Protein AF-A0A2D7ARH8-F1 (afdb_monomer)

Solvent-accessible surface area (backbone atoms only — not comparable to full-atom values): 3394 Å² total; per-residue (Å²): 131,86,50,69,67,61,54,53,41,50,50,56,26,50,53,33,49,53,50,41,50,50,27,60,77,68,45,27,42,80,41,91,98,68,45,76,38,40,34,87,81,34,49,69,58,37,52,52,51,45,53,49,32,53,51,51,22,66,70,51,101

Structure (mmCIF, N/CA/C/O backbone):
data_AF-A0A2D7ARH8-F1
#
_entry.id   AF-A0A2D7ARH8-F1
#
loop_
_atom_site.group_PDB
_atom_site.id
_atom_site.type_symbol
_atom_site.label_atom_id
_atom_site.label_alt_id
_atom_site.label_comp_id
_atom_site.label_asym_id
_atom_site.label_entity_id
_atom_sit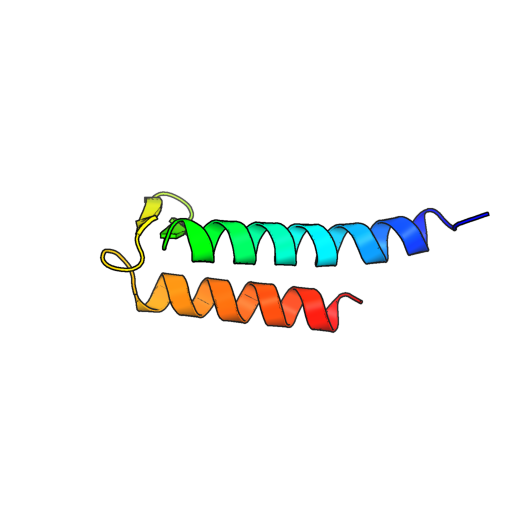e.label_seq_id
_atom_site.pdbx_PDB_ins_code
_atom_site.Cartn_x
_atom_site.Cartn_y
_atom_site.Cartn_z
_atom_site.occupancy
_atom_site.B_iso_or_equiv
_atom_site.auth_seq_id
_atom_site.auth_comp_id
_atom_site.auth_asym_id
_atom_site.auth_atom_id
_atom_site.pdbx_PDB_model_num
ATOM 1 N N . MET A 1 1 ? 21.053 6.345 -23.256 1.00 57.78 1 MET A N 1
ATOM 2 C CA . MET A 1 1 ? 19.795 7.096 -23.068 1.00 57.78 1 MET A CA 1
ATOM 3 C C . MET A 1 1 ? 18.792 6.132 -22.469 1.00 57.78 1 MET A C 1
ATOM 5 O O . MET A 1 1 ? 18.554 5.103 -23.082 1.00 57.78 1 MET A O 1
ATOM 9 N N . ILE A 1 2 ? 18.305 6.382 -21.251 1.00 66.56 2 ILE A N 1
ATOM 10 C CA . ILE A 1 2 ? 17.204 5.583 -20.698 1.00 66.56 2 ILE A CA 1
ATOM 11 C C . ILE A 1 2 ? 15.952 5.987 -21.475 1.00 66.56 2 ILE A C 1
ATOM 13 O O . ILE A 1 2 ? 15.573 7.156 -21.474 1.00 66.56 2 ILE A O 1
ATOM 17 N N . GLU A 1 3 ? 15.359 5.029 -22.178 1.00 79.88 3 GLU A N 1
ATOM 18 C CA . GLU A 1 3 ? 14.088 5.192 -22.879 1.00 79.88 3 GLU A CA 1
ATOM 19 C C . GLU A 1 3 ? 13.006 5.632 -21.881 1.00 79.88 3 GLU A C 1
ATOM 21 O O . GLU A 1 3 ? 12.848 5.020 -20.821 1.00 79.88 3 GLU A O 1
ATOM 26 N N . ILE A 1 4 ? 12.222 6.661 -22.219 1.00 78.19 4 ILE A N 1
ATOM 27 C CA . ILE A 1 4 ? 11.108 7.143 -21.378 1.00 78.19 4 ILE A CA 1
ATOM 28 C C . ILE A 1 4 ? 10.147 5.992 -21.039 1.00 78.19 4 ILE A C 1
ATOM 30 O O . ILE A 1 4 ? 9.641 5.917 -19.922 1.00 78.19 4 ILE A O 1
ATOM 34 N N . ARG A 1 5 ? 9.958 5.044 -21.968 1.00 75.31 5 ARG A N 1
ATOM 35 C CA . ARG A 1 5 ? 9.202 3.804 -21.738 1.00 75.31 5 ARG A CA 1
ATOM 36 C C . ARG A 1 5 ? 9.770 2.972 -20.592 1.00 75.31 5 ARG A C 1
ATOM 38 O O . ARG A 1 5 ? 9.017 2.591 -19.705 1.00 75.31 5 ARG A O 1
ATOM 45 N N . SER A 1 6 ? 11.079 2.728 -20.582 1.00 76.00 6 SER A N 1
ATOM 46 C CA . SER A 1 6 ? 11.722 1.975 -19.501 1.00 76.00 6 SER A CA 1
ATOM 47 C C . SER A 1 6 ? 11.597 2.707 -18.170 1.00 76.00 6 SER A C 1
ATOM 49 O O . SER A 1 6 ? 11.326 2.079 -17.155 1.00 76.00 6 SER A O 1
ATOM 51 N N . LEU A 1 7 ? 11.720 4.037 -18.163 1.00 77.94 7 LEU A N 1
ATOM 52 C CA . LEU A 1 7 ? 11.547 4.826 -16.944 1.00 77.94 7 LEU A CA 1
ATOM 53 C C . LEU A 1 7 ? 10.120 4.705 -16.377 1.00 77.94 7 LEU A C 1
ATOM 55 O O . LEU A 1 7 ? 9.951 4.474 -15.181 1.00 77.94 7 LEU A O 1
ATOM 59 N N . VAL A 1 8 ? 9.095 4.808 -17.229 1.00 75.50 8 VAL A N 1
ATOM 60 C CA . VAL A 1 8 ? 7.686 4.647 -16.828 1.00 75.50 8 VAL A CA 1
ATOM 61 C C . VAL A 1 8 ? 7.418 3.241 -16.277 1.00 75.50 8 VAL A C 1
ATOM 63 O O . VAL A 1 8 ? 6.722 3.118 -15.268 1.00 75.50 8 VAL A O 1
ATOM 66 N N . ASN A 1 9 ? 8.029 2.208 -16.868 1.00 83.81 9 ASN A N 1
ATOM 67 C CA . ASN A 1 9 ? 7.897 0.822 -16.410 1.00 83.81 9 ASN A CA 1
ATOM 68 C C . ASN A 1 9 ? 8.484 0.593 -15.007 1.00 83.81 9 ASN A C 1
ATOM 70 O O . ASN A 1 9 ? 7.990 -0.262 -14.287 1.00 83.81 9 ASN A O 1
ATOM 74 N N . PHE A 1 10 ? 9.474 1.380 -14.569 1.00 87.06 10 PHE A N 1
ATOM 75 C CA . PHE A 1 10 ? 10.018 1.272 -13.207 1.00 87.06 10 PHE A CA 1
ATOM 76 C C . PHE A 1 10 ? 9.308 2.166 -12.185 1.00 87.06 10 PHE A C 1
ATOM 78 O O . PHE A 1 10 ? 9.176 1.784 -11.020 1.00 87.06 10 PHE A O 1
ATOM 85 N N . ILE A 1 11 ? 8.830 3.347 -12.592 1.00 92.44 11 ILE A N 1
ATOM 86 C CA . ILE A 1 11 ? 8.196 4.303 -11.669 1.00 92.44 11 ILE A CA 1
ATOM 87 C C . ILE A 1 11 ? 6.905 3.729 -11.073 1.00 92.44 11 ILE A C 1
ATOM 89 O O . ILE A 1 11 ? 6.691 3.838 -9.867 1.00 92.44 11 ILE A O 1
ATOM 93 N N . GLY A 1 12 ? 6.054 3.105 -11.891 1.00 92.56 12 GLY A N 1
ATOM 94 C CA . GLY A 1 12 ? 4.783 2.532 -11.432 1.00 92.56 12 GLY A CA 1
ATOM 95 C C . GLY A 1 12 ? 4.957 1.506 -10.300 1.00 92.56 12 GLY A C 1
ATOM 96 O O . GLY A 1 12 ? 4.456 1.740 -9.195 1.00 92.56 12 GLY A O 1
ATOM 97 N N . PRO A 1 13 ? 5.705 0.410 -10.527 1.00 94.19 13 PRO A N 1
ATOM 98 C CA . PRO A 1 13 ? 6.010 -0.589 -9.504 1.00 94.19 13 PRO A CA 1
ATOM 99 C C . PRO A 1 13 ? 6.651 -0.000 -8.245 1.00 94.19 13 PRO A C 1
ATOM 101 O O . PRO A 1 13 ? 6.277 -0.389 -7.135 1.00 94.19 13 PRO A O 1
ATOM 104 N N . ALA A 1 14 ? 7.574 0.958 -8.396 1.00 95.62 14 ALA A N 1
ATOM 105 C CA . ALA A 1 14 ? 8.237 1.610 -7.269 1.00 95.62 14 ALA A CA 1
ATOM 106 C C . ALA A 1 14 ? 7.249 2.399 -6.395 1.00 95.62 14 ALA A C 1
ATOM 108 O O . ALA A 1 14 ? 7.266 2.269 -5.170 1.00 95.62 14 ALA A O 1
ATOM 109 N N . LEU A 1 15 ? 6.341 3.170 -7.004 1.00 96.00 15 LEU A N 1
ATOM 110 C CA . LEU A 1 15 ? 5.301 3.907 -6.279 1.00 96.00 15 LEU A CA 1
ATOM 111 C C . LEU A 1 15 ? 4.321 2.968 -5.563 1.00 96.00 15 LEU A C 1
ATOM 113 O O . LEU A 1 15 ? 3.909 3.258 -4.439 1.00 96.00 15 LEU A O 1
ATOM 117 N N . MET A 1 16 ? 3.979 1.825 -6.169 1.00 96.62 16 MET A N 1
ATOM 118 C CA . MET A 1 16 ? 3.141 0.808 -5.522 1.00 96.62 16 MET A CA 1
ATOM 119 C C . MET A 1 16 ? 3.812 0.222 -4.274 1.00 96.62 16 MET A C 1
ATOM 121 O O . MET A 1 16 ? 3.156 0.106 -3.238 1.00 96.62 16 MET A O 1
ATOM 125 N N . LEU A 1 17 ? 5.112 -0.097 -4.337 1.00 97.38 17 LEU A N 1
ATOM 126 C CA . LEU A 1 17 ? 5.870 -0.596 -3.179 1.00 97.38 17 LEU A CA 1
ATOM 127 C C . LEU A 1 17 ? 5.988 0.454 -2.079 1.00 97.38 17 LEU A C 1
ATOM 129 O O . LEU A 1 17 ? 5.790 0.135 -0.908 1.00 97.38 17 LEU A O 1
ATOM 133 N N . LEU A 1 18 ? 6.260 1.709 -2.445 1.00 98.19 18 LEU A N 1
ATOM 134 C CA . LEU A 1 18 ? 6.301 2.818 -1.492 1.00 98.19 18 LEU A CA 1
ATOM 135 C C . LEU A 1 18 ? 4.958 2.981 -0.775 1.00 98.19 18 LEU A C 1
ATOM 137 O O . LEU A 1 18 ? 4.928 3.120 0.447 1.00 98.19 18 LEU A O 1
ATOM 141 N N . TYR A 1 19 ? 3.844 2.906 -1.507 1.00 97.94 19 TYR A N 1
ATOM 142 C CA . TYR A 1 19 ? 2.520 3.001 -0.903 1.00 97.94 19 TYR A CA 1
ATOM 143 C C . TYR A 1 19 ? 2.186 1.787 -0.024 1.00 97.94 19 TYR A C 1
ATOM 145 O O . TYR A 1 19 ? 1.672 1.960 1.080 1.00 97.94 19 TYR A O 1
ATOM 153 N N . ALA A 1 20 ? 2.542 0.570 -0.448 1.00 98.25 20 ALA A N 1
ATOM 154 C CA . ALA A 1 20 ? 2.391 -0.628 0.378 1.00 98.25 20 ALA A CA 1
ATOM 155 C C . ALA A 1 20 ? 3.188 -0.514 1.690 1.00 98.25 20 ALA A C 1
ATOM 157 O O . ALA A 1 20 ? 2.658 -0.806 2.763 1.00 98.25 20 ALA A O 1
ATOM 158 N N . GLY A 1 21 ? 4.429 -0.018 1.621 1.00 98.44 21 GLY A N 1
ATOM 159 C CA . GLY A 1 21 ? 5.262 0.265 2.789 1.00 98.44 21 GLY A CA 1
ATOM 160 C C . GLY A 1 21 ? 4.651 1.327 3.705 1.00 98.44 21 GLY A C 1
ATOM 161 O O . GLY A 1 21 ? 4.582 1.128 4.917 1.00 98.44 21 GLY A O 1
ATOM 162 N N . TYR A 1 22 ? 4.129 2.419 3.138 1.00 98.44 22 TYR A N 1
ATOM 163 C CA . TYR A 1 22 ? 3.426 3.460 3.893 1.00 98.44 22 TYR A CA 1
ATOM 164 C C . TYR A 1 22 ? 2.216 2.897 4.653 1.00 98.44 22 TYR A C 1
ATOM 166 O O . TYR A 1 22 ? 2.088 3.118 5.862 1.00 98.44 22 TYR A O 1
ATOM 174 N N . CYS A 1 23 ? 1.377 2.112 3.970 1.00 98.19 23 CYS A N 1
ATOM 175 C CA . CYS A 1 23 ? 0.238 1.417 4.563 1.00 98.19 23 CYS A CA 1
ATOM 176 C C . CYS A 1 23 ? 0.654 0.460 5.683 1.00 98.19 23 CYS A C 1
ATOM 178 O O . CYS A 1 23 ? -0.009 0.402 6.718 1.00 98.19 23 CYS A O 1
ATOM 180 N N . TRP A 1 24 ? 1.761 -0.264 5.503 1.00 98.38 24 TRP A N 1
ATOM 181 C CA . TRP A 1 24 ? 2.293 -1.166 6.518 1.00 98.38 24 TRP A CA 1
ATOM 182 C C . TRP A 1 24 ? 2.760 -0.417 7.769 1.00 98.38 24 TRP A C 1
ATOM 184 O O . TRP A 1 24 ? 2.364 -0.775 8.873 1.00 98.38 24 TRP A O 1
ATOM 194 N N . VAL A 1 25 ? 3.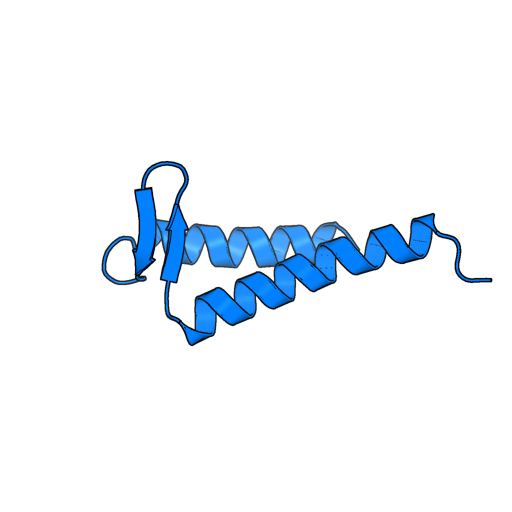537 0.658 7.626 1.00 98.50 25 VAL A N 1
ATOM 195 C CA . VAL A 1 25 ? 4.019 1.446 8.776 1.00 98.50 25 VAL A CA 1
ATOM 196 C C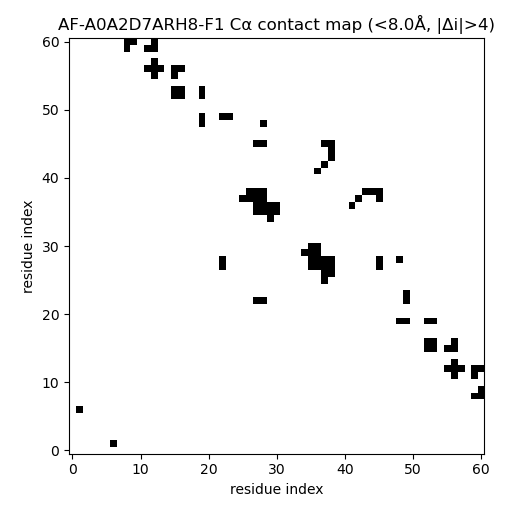 . VAL A 1 25 ? 2.860 2.077 9.553 1.00 98.50 25 VAL A C 1
ATOM 198 O O . VAL A 1 25 ? 2.858 2.053 10.779 1.00 98.50 25 VAL A O 1
ATOM 201 N N . HIS A 1 26 ? 1.847 2.590 8.851 1.00 98.06 26 HIS A N 1
ATOM 202 C CA . HIS A 1 26 ? 0.709 3.286 9.466 1.00 98.06 26 HIS A CA 1
ATOM 203 C C . HIS A 1 26 ? -0.463 2.353 9.810 1.00 98.06 26 HIS A C 1
ATOM 205 O O . HIS A 1 26 ? -1.508 2.828 10.252 1.00 98.06 26 HIS A O 1
ATOM 211 N N . GLN A 1 27 ? -0.311 1.042 9.576 1.00 98.06 27 GLN A N 1
ATOM 212 C CA . GLN A 1 27 ? -1.335 0.010 9.784 1.00 98.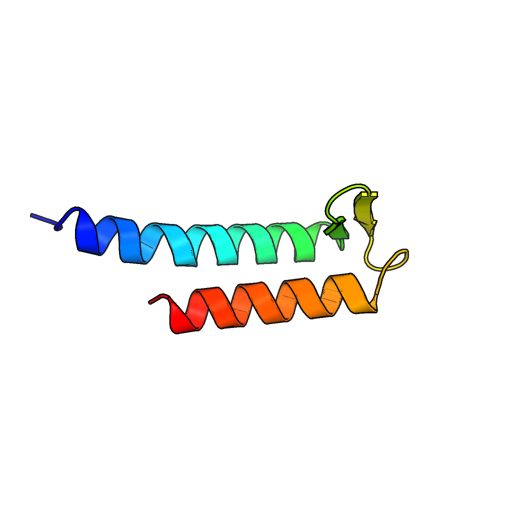06 27 GLN A CA 1
ATOM 213 C C . GLN A 1 27 ? -2.726 0.434 9.270 1.00 98.06 27 GLN A C 1
ATOM 215 O O . GLN A 1 27 ? -3.737 0.280 9.957 1.00 98.06 27 GLN A O 1
ATOM 220 N N . GLY A 1 28 ? -2.795 0.976 8.053 1.00 98.06 28 GLY A N 1
ATOM 221 C CA . GLY A 1 28 ? -4.048 1.398 7.424 1.00 98.06 28 GLY A CA 1
ATOM 222 C C . GLY A 1 28 ? -3.926 1.606 5.918 1.00 98.06 28 GLY A C 1
ATOM 223 O O . GLY A 1 28 ? -2.830 1.583 5.363 1.00 98.06 28 GLY A O 1
ATOM 224 N N . CYS A 1 29 ? -5.054 1.776 5.234 1.00 97.94 29 CYS A N 1
ATOM 225 C CA . CYS A 1 29 ? -5.083 2.063 3.800 1.00 97.94 29 CYS A CA 1
ATOM 226 C C . CYS A 1 29 ? -6.305 2.895 3.391 1.00 97.94 29 CYS A C 1
ATOM 228 O O . CYS A 1 29 ? -7.344 2.915 4.063 1.00 97.94 29 CYS A O 1
ATOM 230 N N . HIS A 1 30 ? -6.187 3.598 2.261 1.00 97.12 30 HIS A N 1
ATOM 231 C CA . HIS A 1 30 ? -7.286 4.391 1.721 1.00 97.12 30 HIS A CA 1
ATOM 232 C C . HIS A 1 30 ? -8.351 3.491 1.083 1.00 97.12 30 HIS A C 1
ATOM 234 O O . HIS A 1 30 ? -8.064 2.689 0.198 1.00 97.12 30 HIS A O 1
ATOM 240 N N . HIS A 1 31 ? -9.601 3.675 1.495 1.00 94.38 31 HIS A N 1
ATOM 241 C CA . HIS A 1 31 ? -10.772 3.022 0.930 1.00 94.38 31 HIS A CA 1
ATOM 242 C C . HIS A 1 31 ? -11.614 4.051 0.172 1.00 94.38 31 HIS A C 1
ATOM 244 O O . HIS A 1 31 ? -12.046 5.064 0.733 1.00 94.38 31 HIS A O 1
ATOM 250 N N . LYS A 1 32 ? -11.893 3.774 -1.106 1.00 91.94 32 LYS A N 1
ATOM 251 C CA . LYS A 1 32 ? -12.680 4.664 -1.971 1.00 91.94 32 LYS A CA 1
ATOM 252 C C . LYS A 1 32 ? -14.028 5.008 -1.322 1.00 91.94 32 LYS A C 1
ATOM 254 O O . LYS A 1 32 ? -14.780 4.116 -0.935 1.00 91.94 32 LYS A O 1
ATOM 259 N N . GLY A 1 33 ? -14.317 6.304 -1.194 1.00 95.19 33 GLY A N 1
ATOM 260 C CA . GLY A 1 33 ? -15.556 6.819 -0.594 1.00 95.19 33 GLY A CA 1
ATOM 261 C C . GLY A 1 33 ? -15.653 6.694 0.933 1.00 95.19 33 GLY A C 1
ATOM 262 O O . GLY A 1 33 ? -16.653 7.113 1.502 1.00 95.19 33 GLY A O 1
ATOM 263 N N . LYS A 1 34 ? -14.637 6.132 1.602 1.00 94.56 34 LYS A N 1
ATOM 264 C CA . LYS A 1 34 ? -14.591 5.969 3.068 1.00 94.56 34 LYS A CA 1
ATOM 265 C C . LYS A 1 34 ? -13.366 6.615 3.719 1.00 94.56 34 LYS A C 1
ATOM 267 O O . LYS A 1 34 ? -13.330 6.727 4.940 1.00 94.56 34 LYS A O 1
ATOM 272 N N . GLY A 1 35 ? -12.385 7.037 2.923 1.00 96.88 35 GLY A N 1
ATOM 273 C CA . GLY A 1 35 ? -11.157 7.652 3.416 1.00 96.88 35 GLY A CA 1
ATOM 274 C C . GLY A 1 35 ? -10.163 6.624 3.950 1.00 96.88 35 GLY A C 1
ATOM 275 O O . GLY A 1 35 ? -10.188 5.454 3.569 1.00 96.88 35 GLY A O 1
ATOM 276 N N . TRP A 1 36 ? -9.252 7.075 4.806 1.00 97.81 36 TRP A N 1
ATOM 277 C CA . TRP A 1 36 ? -8.296 6.190 5.465 1.00 97.81 36 TRP A CA 1
ATOM 278 C C . TRP A 1 36 ? -9.012 5.282 6.466 1.00 97.81 36 TRP A C 1
ATOM 280 O O . TRP A 1 36 ? -9.823 5.757 7.259 1.00 97.81 36 TRP A O 1
ATOM 290 N N . LYS A 1 37 ? -8.710 3.983 6.421 1.00 98.25 37 LYS A N 1
ATOM 291 C CA . LYS A 1 37 ? -9.172 3.010 7.410 1.00 98.25 37 LYS A CA 1
ATOM 292 C C . LYS A 1 37 ? -8.001 2.231 7.965 1.00 98.25 37 LYS A C 1
ATOM 294 O O . LYS A 1 37 ? -7.148 1.772 7.202 1.00 98.2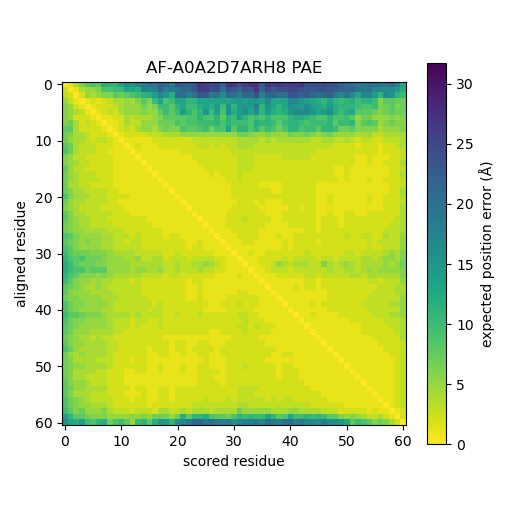5 37 LYS A O 1
ATOM 299 N N . THR A 1 38 ? -7.965 2.082 9.280 1.00 98.31 38 THR A N 1
ATOM 300 C CA . THR A 1 38 ? -6.956 1.265 9.946 1.0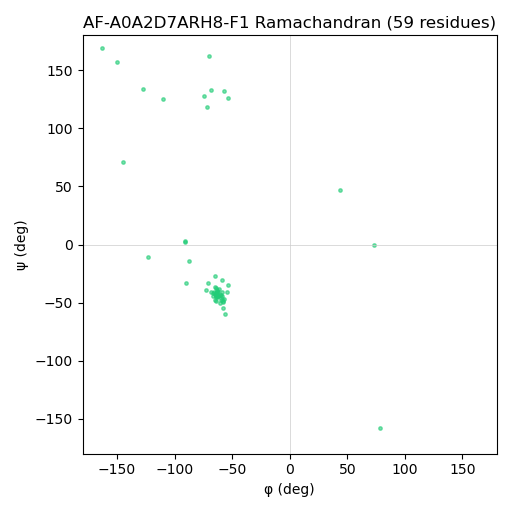0 98.31 38 THR A CA 1
ATOM 301 C C . THR A 1 38 ? -7.205 -0.214 9.661 1.00 98.31 38 THR A C 1
ATOM 303 O O . THR A 1 38 ? -8.293 -0.643 9.257 1.00 98.31 38 THR A O 1
ATOM 306 N N . ARG A 1 39 ? -6.180 -1.027 9.895 1.00 97.50 39 ARG A N 1
ATOM 30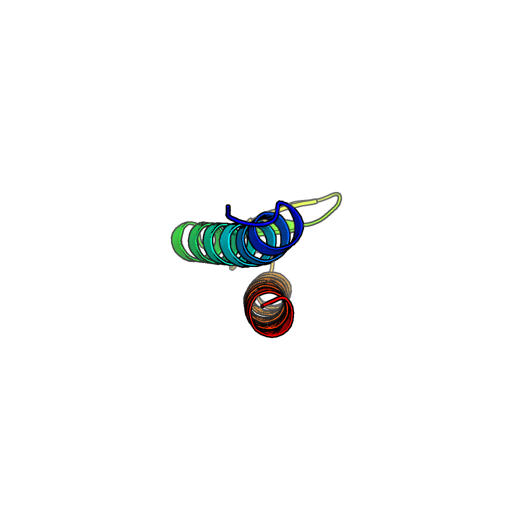7 C CA . ARG A 1 39 ? -6.272 -2.483 9.844 1.00 97.50 39 ARG A CA 1
ATOM 308 C C . ARG A 1 39 ? -7.301 -3.025 10.838 1.00 97.50 39 ARG A C 1
ATOM 310 O O . ARG A 1 39 ? -7.900 -4.056 10.563 1.00 97.50 39 ARG A O 1
ATOM 317 N N . GLU A 1 40 ? -7.518 -2.354 11.964 1.00 97.94 40 GLU A N 1
ATOM 318 C CA . GLU A 1 40 ? -8.523 -2.753 12.954 1.00 97.94 40 GLU A CA 1
ATOM 319 C C . GLU A 1 40 ? -9.947 -2.476 12.455 1.00 97.94 40 GLU A C 1
ATOM 321 O O . GLU A 1 40 ? -10.828 -3.318 12.611 1.00 97.94 40 GLU A O 1
ATOM 326 N N . GLU A 1 41 ? -10.165 -1.345 11.774 1.00 97.81 41 GLU A N 1
ATOM 327 C CA . GLU A 1 41 ? -11.463 -1.000 11.182 1.00 97.81 41 GLU A CA 1
ATOM 328 C C . GLU A 1 41 ? -11.818 -1.873 9.962 1.00 97.81 41 GLU A C 1
ATOM 330 O O . GLU A 1 41 ? -12.993 -2.135 9.703 1.00 97.81 41 GLU A O 1
ATOM 335 N N . SER A 1 42 ? -10.821 -2.289 9.170 1.00 96.88 42 SER A N 1
ATOM 336 C CA . SER A 1 42 ? -11.013 -3.062 7.932 1.00 96.88 42 SER A CA 1
ATOM 337 C C . SER A 1 42 ? -9.883 -4.082 7.710 1.00 96.88 42 SER A C 1
ATOM 339 O O . SER A 1 42 ? -9.075 -3.941 6.788 1.00 96.88 42 SER A O 1
ATOM 341 N N . PRO A 1 43 ? -9.810 -5.159 8.512 1.00 97.06 43 PRO A N 1
ATOM 342 C CA . PRO A 1 43 ? -8.683 -6.095 8.472 1.00 97.06 43 PRO A CA 1
ATO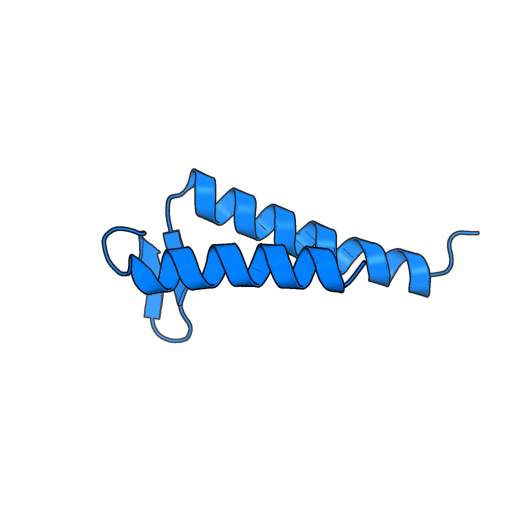M 343 C C . PRO A 1 43 ? -8.576 -6.831 7.137 1.00 97.06 43 PRO A C 1
ATOM 345 O O . PRO A 1 43 ? -7.487 -6.964 6.581 1.00 97.06 43 PRO A O 1
ATOM 348 N N . LYS A 1 44 ? -9.711 -7.269 6.581 1.00 97.00 44 LYS A N 1
ATOM 349 C CA . LYS A 1 44 ? -9.746 -7.939 5.272 1.00 97.00 44 LYS A CA 1
ATOM 350 C C . LYS A 1 44 ? -9.364 -6.983 4.141 1.00 97.00 44 LYS A C 1
ATOM 352 O O . LYS A 1 44 ? -8.613 -7.374 3.255 1.00 97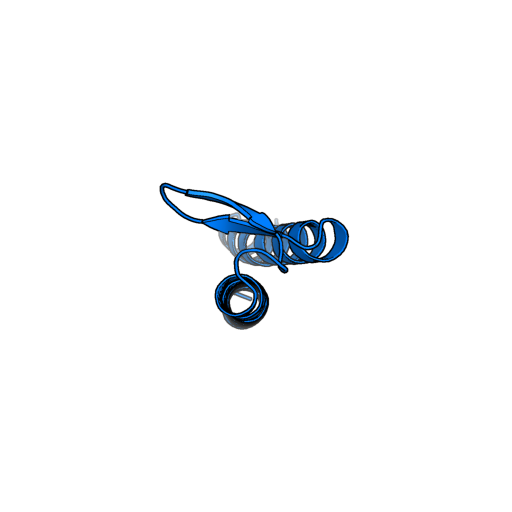.00 44 LYS A O 1
ATOM 357 N N . GLY A 1 45 ? -9.854 -5.740 4.187 1.00 96.19 45 GLY A N 1
ATOM 358 C CA . GLY A 1 45 ? -9.539 -4.720 3.185 1.00 96.19 45 GLY A CA 1
ATOM 359 C C . GLY A 1 45 ? -8.065 -4.328 3.206 1.00 96.19 45 GLY A C 1
ATOM 360 O O . GLY A 1 45 ? -7.444 -4.229 2.151 1.00 96.19 45 GLY A O 1
ATOM 361 N N . PHE A 1 46 ? -7.485 -4.199 4.402 1.00 97.88 46 PHE A N 1
ATOM 362 C CA . PHE A 1 46 ? -6.061 -3.940 4.582 1.00 97.88 46 PHE A CA 1
ATOM 363 C C . PHE A 1 46 ? -5.196 -5.030 3.938 1.00 97.88 46 PHE A C 1
ATOM 365 O O . PHE A 1 46 ? -4.375 -4.727 3.075 1.00 97.88 46 PHE A O 1
ATOM 372 N N . TRP A 1 47 ? -5.418 -6.300 4.293 1.00 97.88 47 TRP A N 1
ATOM 373 C CA . TRP A 1 47 ? -4.645 -7.411 3.727 1.00 97.88 47 TRP A CA 1
ATOM 374 C C . TRP A 1 47 ? -4.845 -7.568 2.222 1.00 97.88 47 TRP A C 1
ATOM 376 O O . TRP A 1 47 ? -3.868 -7.772 1.504 1.00 97.88 47 TRP A O 1
ATOM 386 N N . PHE A 1 48 ? -6.081 -7.421 1.737 1.00 97.44 48 PHE A N 1
ATOM 387 C CA . PHE A 1 48 ? -6.363 -7.433 0.303 1.00 97.44 48 PHE A CA 1
ATOM 388 C C . PHE A 1 48 ? -5.558 -6.354 -0.432 1.00 97.44 48 PHE A C 1
ATOM 390 O O . PHE A 1 48 ? -4.912 -6.660 -1.429 1.00 97.44 48 PHE A O 1
ATOM 397 N N . MET A 1 49 ? -5.535 -5.120 0.084 1.00 97.50 49 MET A N 1
ATOM 398 C CA . MET A 1 49 ? -4.774 -4.028 -0.526 1.00 97.50 49 MET A CA 1
ATOM 399 C C . MET A 1 49 ? -3.266 -4.273 -0.518 1.00 97.50 49 MET A C 1
ATOM 401 O O . MET A 1 49 ? -2.620 -4.037 -1.536 1.00 97.50 49 MET A O 1
ATOM 405 N N . ILE A 1 50 ? -2.701 -4.757 0.593 1.00 98.19 50 ILE A N 1
ATOM 406 C CA . ILE A 1 50 ? -1.266 -5.065 0.669 1.00 98.19 50 ILE A CA 1
ATOM 407 C C . ILE A 1 50 ? -0.894 -6.130 -0.367 1.00 98.19 50 ILE A C 1
ATOM 409 O O . ILE A 1 50 ? 0.017 -5.909 -1.161 1.00 98.19 50 ILE A O 1
ATOM 413 N N . VAL A 1 51 ? -1.622 -7.251 -0.416 1.00 98.12 51 VAL A N 1
ATOM 414 C CA . VAL A 1 51 ? -1.339 -8.322 -1.386 1.00 98.12 51 VAL A CA 1
ATOM 415 C C . VAL A 1 51 ? -1.507 -7.820 -2.818 1.00 98.12 51 VAL A C 1
ATOM 417 O O . VAL A 1 51 ? -0.642 -8.074 -3.652 1.00 98.12 51 VAL A O 1
ATOM 420 N N . LEU A 1 52 ? -2.574 -7.069 -3.102 1.00 97.12 52 LEU A N 1
ATOM 421 C CA . LEU A 1 52 ? -2.826 -6.527 -4.434 1.00 97.12 52 LEU A CA 1
ATOM 422 C C . LEU A 1 52 ? -1.688 -5.613 -4.904 1.00 97.12 52 LEU A C 1
ATOM 424 O O . LEU A 1 52 ? -1.211 -5.780 -6.021 1.00 97.12 52 LEU A O 1
ATOM 428 N N . LEU A 1 53 ? -1.225 -4.679 -4.067 1.00 97.38 53 LEU A N 1
ATOM 429 C CA . LEU A 1 53 ? -0.129 -3.769 -4.420 1.00 97.38 53 LEU A CA 1
ATOM 430 C C . LEU A 1 53 ? 1.184 -4.513 -4.670 1.00 97.38 53 LEU A C 1
ATOM 432 O O . LEU A 1 53 ? 1.903 -4.171 -5.606 1.00 97.38 53 LEU A O 1
ATOM 436 N N . LEU A 1 54 ? 1.491 -5.527 -3.857 1.00 97.44 54 LEU A N 1
ATOM 437 C CA . LEU A 1 54 ? 2.698 -6.336 -4.028 1.00 97.44 54 LEU A CA 1
ATOM 438 C C . LEU A 1 54 ? 2.646 -7.161 -5.318 1.00 97.44 54 LEU A C 1
ATOM 440 O O . LEU A 1 54 ? 3.620 -7.178 -6.065 1.00 97.44 54 LEU A O 1
ATOM 444 N N . VAL A 1 55 ? 1.505 -7.795 -5.612 1.00 97.56 55 VAL A N 1
ATOM 445 C CA . VAL A 1 55 ? 1.310 -8.557 -6.854 1.00 97.56 55 VAL A CA 1
ATOM 446 C C . VAL A 1 55 ? 1.386 -7.634 -8.065 1.00 97.56 55 VAL A C 1
ATOM 448 O O . VAL A 1 55 ? 2.131 -7.928 -8.992 1.00 97.56 55 VAL A O 1
ATOM 451 N N . LEU A 1 56 ? 0.669 -6.504 -8.053 1.00 95.50 56 LEU A N 1
ATOM 452 C CA . LEU A 1 56 ? 0.692 -5.543 -9.156 1.00 95.50 56 LEU A CA 1
ATOM 453 C C . LEU A 1 56 ? 2.092 -4.982 -9.380 1.00 95.50 56 LEU A C 1
ATOM 455 O O . LEU A 1 56 ? 2.538 -4.932 -10.520 1.00 95.50 56 LEU A O 1
ATOM 459 N N . SER A 1 57 ? 2.809 -4.626 -8.315 1.00 94.69 57 SER A N 1
ATOM 460 C CA . SER A 1 57 ? 4.196 -4.190 -8.438 1.00 94.69 57 SER A CA 1
ATOM 461 C C . SER A 1 57 ? 5.062 -5.273 -9.081 1.00 94.69 57 SER A C 1
ATOM 463 O O . SER A 1 57 ? 5.762 -4.980 -10.040 1.00 94.69 57 SER A O 1
ATOM 465 N N . ALA A 1 58 ? 4.951 -6.530 -8.642 1.00 92.69 58 ALA A N 1
ATOM 466 C CA . ALA A 1 58 ? 5.758 -7.626 -9.173 1.00 92.69 58 ALA A CA 1
ATOM 467 C C . ALA A 1 58 ? 5.478 -7.951 -10.653 1.00 92.69 58 ALA A C 1
ATOM 469 O O . ALA A 1 58 ? 6.407 -8.297 -11.375 1.00 92.69 58 ALA A O 1
ATOM 470 N N . VAL A 1 59 ? 4.223 -7.851 -11.111 1.00 91.38 59 VAL A N 1
ATOM 471 C CA . VAL A 1 59 ? 3.851 -8.167 -12.509 1.00 91.38 59 VAL A CA 1
ATOM 472 C C . VAL A 1 59 ? 3.992 -6.989 -13.472 1.00 91.38 59 VAL A C 1
ATOM 474 O O . VAL A 1 59 ? 3.918 -7.189 -14.679 1.00 91.38 59 VAL A O 1
ATOM 477 N N . THR A 1 60 ? 4.136 -5.765 -12.957 1.00 81.50 60 THR A N 1
ATOM 478 C CA . THR A 1 60 ? 4.257 -4.543 -13.775 1.00 81.50 60 THR A CA 1
ATOM 479 C C . THR A 1 60 ? 5.727 -4.209 -14.100 1.00 81.50 60 THR A C 1
ATOM 481 O O . THR A 1 60 ? 5.989 -3.196 -14.745 1.00 81.50 60 THR A O 1
ATOM 484 N N . ILE A 1 61 ? 6.675 -5.050 -13.660 1.00 66.69 61 ILE A N 1
ATOM 485 C CA . ILE A 1 61 ? 8.120 -4.967 -13.957 1.00 66.69 61 ILE A CA 1
ATOM 486 C C . ILE A 1 61 ? 8.425 -5.552 -15.339 1.00 66.69 61 ILE A C 1
ATOM 488 O O . ILE A 1 61 ? 7.850 -6.611 -15.674 1.00 66.69 61 ILE A O 1
#

pLDDT: mean 92.54, std 9.28, range [57.78, 98.5]

Secondary structure (DSSP, 8-state):
---HHHHHHHHHHHHHHHHHHHHHHTTEEEETTTEEEETTT-HHHHHHHHHHHHHHHHH--

Radius of gyration: 13.57 Å; Cα contacts (8 Å, |Δi|>4): 52; chains: 1; bounding box: 35×16×36 Å

Mean predicted aligned error: 3.98 Å

Foldseek 3Di:
DCDPVNVVLQVQLVVLVVQLVVCVVQQWDQDVPPGIDHCVRPVPVSVVSSVVSNVCSVVSD

Sequence (61 aa):
MIEIRSLVNFIGPALMLLYAGYCWVHQGCHHKGKGWKTREESPKGFWFMIVLLLVLSAVTI